Protein AF-A0A9E1W374-F1 (afdb_monomer_lite)

Sequence (179 aa):
MNPAMLALVLAGTLAGLAIVLNHCHARLALVELTLNEGLPPGHQNTPTEQLAPSFGQSQSREITTLLGSGVHIFLSRNCHACQRLIDEFDETTVSVDSALHLHFVDRPRPIATSAAANAGAVLHEHQSELASLVGADPLPYTVAIGSHGLVAQAVTPTVGQVVIAARDAGITMDMVGAS

Radius of gy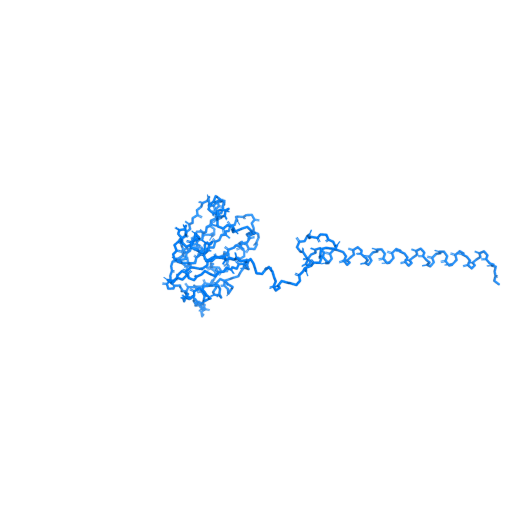ration: 24.36 Å; chains: 1; bounding box: 48×43×76 Å

pLDDT: mean 78.24, std 16.2, range [34.78, 94.81]

Secondary structure (DSSP, 8-state):
--HHHHHHHHHHHHHHHHHHHHHHHHHHHHHHHHHTTTPPTT-----TTS-S----HHHHHHHHHHH-SEEEEEE-TT-HHHHHHHHHHHHSEEEESS-EEEEESSPPPHHHHHHHHHTTPEEE---HHHHHHHT--SSSEEEEE-TT--EEEE---SHHHHHHHHHHTT--EEEE---

Structure (mmCIF, N/CA/C/O backbone):
data_AF-A0A9E1W374-F1
#
_entry.id   AF-A0A9E1W374-F1
#
loop_
_atom_site.group_PDB
_atom_site.id
_atom_site.type_symbol
_atom_site.label_atom_id
_atom_site.label_alt_id
_atom_site.label_comp_id
_atom_site.label_asym_id
_atom_site.label_entity_id
_atom_site.label_seq_id
_atom_site.pdbx_PDB_ins_code
_atom_site.Cartn_x
_atom_site.Cartn_y
_atom_site.Cartn_z
_atom_site.occupancy
_atom_site.B_iso_or_equiv
_atom_site.auth_seq_id
_atom_site.auth_comp_id
_atom_site.auth_asym_id
_atom_site.auth_atom_id
_atom_site.pdbx_PDB_model_num
ATOM 1 N N . MET A 1 1 ? 25.973 25.606 -61.313 1.00 59.88 1 MET A N 1
ATOM 2 C CA . MET A 1 1 ? 26.279 24.917 -60.038 1.00 59.88 1 MET A CA 1
ATOM 3 C C . MET A 1 1 ? 26.869 23.557 -60.356 1.00 59.88 1 MET A C 1
ATOM 5 O O . MET A 1 1 ? 26.326 22.872 -61.211 1.00 59.88 1 MET A O 1
ATOM 9 N N . ASN A 1 2 ? 28.002 23.205 -59.744 1.00 84.19 2 ASN A N 1
ATOM 10 C CA . ASN A 1 2 ? 28.681 21.936 -60.010 1.00 84.19 2 ASN A CA 1
ATOM 11 C C . ASN A 1 2 ? 27.860 20.781 -59.392 1.00 84.19 2 ASN A C 1
ATOM 13 O O . ASN A 1 2 ? 27.551 20.868 -58.200 1.00 84.19 2 ASN A O 1
ATOM 17 N N . PRO A 1 3 ? 27.501 19.723 -60.144 1.00 79.88 3 PRO A N 1
ATOM 18 C CA . PRO A 1 3 ? 26.755 18.579 -59.610 1.00 79.88 3 PRO A CA 1
ATOM 19 C C . PRO A 1 3 ? 27.421 17.949 -58.378 1.00 79.88 3 PRO A C 1
ATOM 21 O O . PRO A 1 3 ? 26.722 17.506 -57.471 1.00 79.88 3 PRO A O 1
ATOM 24 N N . ALA A 1 4 ? 28.754 17.999 -58.283 1.00 78.12 4 ALA A N 1
ATOM 25 C CA . ALA A 1 4 ? 29.491 17.520 -57.113 1.00 78.12 4 ALA A CA 1
ATOM 26 C C . ALA A 1 4 ? 29.195 18.331 -55.836 1.00 78.12 4 ALA A C 1
ATOM 28 O O . ALA A 1 4 ? 29.037 17.759 -54.763 1.00 78.12 4 ALA A O 1
ATOM 29 N N . MET A 1 5 ? 29.062 19.658 -55.950 1.00 78.00 5 MET A N 1
ATOM 30 C CA . MET A 1 5 ? 28.684 20.539 -54.833 1.00 78.00 5 MET A CA 1
ATOM 31 C C . MET A 1 5 ? 27.241 20.282 -54.390 1.00 78.00 5 MET A C 1
ATOM 33 O O . MET A 1 5 ? 26.958 20.246 -53.197 1.00 78.00 5 MET A O 1
ATOM 37 N N . LEU A 1 6 ? 26.336 20.065 -55.350 1.00 79.50 6 LEU A N 1
ATOM 38 C CA . LEU A 1 6 ? 24.939 19.761 -55.052 1.00 79.50 6 LEU A CA 1
ATOM 39 C C . LEU A 1 6 ? 24.815 18.428 -54.300 1.00 79.50 6 LEU A C 1
ATOM 41 O O . LEU A 1 6 ? 24.109 18.363 -53.300 1.00 79.50 6 LEU A O 1
ATOM 45 N N . ALA A 1 7 ? 25.549 17.399 -54.735 1.00 80.56 7 ALA A N 1
ATOM 46 C CA . ALA A 1 7 ? 25.579 16.092 -54.083 1.00 80.56 7 ALA A CA 1
ATOM 47 C C . ALA A 1 7 ? 26.116 16.165 -52.644 1.00 80.56 7 ALA A C 1
ATOM 49 O O . ALA A 1 7 ? 25.574 15.517 -51.755 1.00 80.56 7 ALA A O 1
ATOM 50 N N . LEU A 1 8 ? 27.142 16.986 -52.400 1.00 83.25 8 LEU A N 1
ATOM 51 C CA . LEU A 1 8 ? 27.751 17.149 -51.077 1.00 83.25 8 LEU A CA 1
ATOM 52 C C . LEU A 1 8 ? 26.804 17.856 -50.097 1.00 83.25 8 LEU A C 1
ATOM 54 O O . LEU A 1 8 ? 26.651 17.418 -48.958 1.00 83.25 8 LEU A O 1
ATOM 58 N N . VAL A 1 9 ? 26.111 18.902 -50.559 1.00 84.38 9 VAL A N 1
ATOM 59 C CA . VAL A 1 9 ? 25.086 19.591 -49.762 1.00 84.38 9 VAL A CA 1
ATOM 60 C C . VAL A 1 9 ? 23.914 18.655 -49.469 1.00 84.38 9 VAL A C 1
ATOM 62 O O . VAL A 1 9 ? 23.478 18.585 -48.324 1.00 84.38 9 VAL A O 1
ATOM 65 N N . LEU A 1 10 ? 23.444 17.893 -50.464 1.00 86.44 10 LEU A N 1
ATOM 66 C CA . LEU A 1 10 ? 22.342 16.944 -50.283 1.00 86.44 10 LEU A CA 1
ATOM 67 C C . LEU A 1 10 ? 22.705 15.813 -49.309 1.00 86.44 10 LEU A C 1
ATOM 69 O O . LEU A 1 10 ? 21.894 15.423 -48.475 1.00 86.44 10 LEU A O 1
ATOM 73 N N . ALA A 1 11 ? 23.931 15.292 -49.397 1.00 84.12 11 ALA A N 1
ATOM 74 C CA . ALA A 1 11 ? 24.421 14.263 -48.487 1.00 84.12 11 ALA A CA 1
ATOM 75 C C . ALA A 1 11 ? 24.540 14.796 -47.052 1.00 84.12 11 ALA A C 1
ATOM 77 O O . ALA A 1 11 ? 24.143 14.116 -46.108 1.00 84.12 11 ALA A O 1
ATOM 78 N N . GLY A 1 12 ? 25.028 16.030 -46.887 1.00 85.38 12 GLY A N 1
ATOM 79 C CA . GLY A 1 12 ? 25.119 16.687 -45.585 1.00 85.38 12 GLY A CA 1
ATOM 80 C C . GLY A 1 12 ? 23.750 16.932 -44.947 1.00 85.38 12 GLY A C 1
ATOM 81 O O . GLY A 1 12 ? 23.567 16.649 -43.764 1.00 85.38 12 GLY A O 1
ATOM 82 N N . THR A 1 13 ? 22.766 17.400 -45.721 1.00 85.31 13 THR A N 1
ATOM 83 C CA . THR A 1 13 ? 21.405 17.622 -45.208 1.00 85.31 13 THR A CA 1
ATOM 84 C C . THR A 1 13 ? 20.703 16.312 -44.865 1.00 85.31 13 THR A C 1
ATOM 86 O O . THR A 1 13 ? 20.073 16.235 -43.813 1.00 85.31 13 THR A O 1
ATOM 89 N N . LEU A 1 14 ? 20.859 15.264 -45.680 1.00 86.25 14 LEU A N 1
ATOM 90 C CA . LEU A 1 14 ? 20.320 13.931 -45.391 1.00 86.25 14 LEU A CA 1
ATOM 91 C C . LEU A 1 14 ? 20.959 13.304 -44.147 1.00 86.25 14 LEU A C 1
ATOM 93 O O . LEU A 1 14 ? 20.245 12.743 -43.319 1.00 86.25 14 LEU A O 1
ATOM 97 N N . ALA A 1 15 ? 22.277 13.435 -43.975 1.00 84.25 15 ALA A N 1
ATOM 98 C CA . ALA A 1 15 ? 22.971 12.950 -42.784 1.00 84.25 15 ALA A CA 1
ATOM 99 C C . ALA A 1 15 ? 22.515 13.696 -41.519 1.00 84.25 15 ALA A C 1
ATOM 101 O O . ALA A 1 15 ? 22.227 1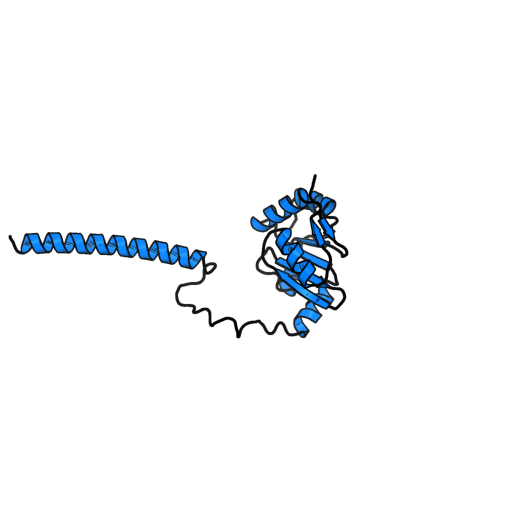3.069 -40.500 1.00 84.25 15 ALA A O 1
ATOM 102 N N . GLY A 1 16 ? 22.381 15.024 -41.597 1.00 86.25 16 GLY A N 1
ATOM 103 C CA . GLY A 1 16 ? 21.844 15.832 -40.501 1.00 86.25 16 GLY A CA 1
ATOM 104 C C . GLY A 1 16 ? 20.409 15.442 -40.143 1.00 86.25 16 GLY A C 1
ATOM 105 O O . GLY A 1 16 ? 20.095 15.245 -38.970 1.00 86.25 16 GLY A O 1
ATOM 106 N N . LEU A 1 17 ? 19.553 15.249 -41.150 1.00 88.31 17 LEU A N 1
ATOM 107 C CA . LEU A 1 17 ? 18.171 14.815 -40.958 1.00 88.31 17 LEU A CA 1
ATOM 108 C C . LEU A 1 17 ? 18.100 13.423 -40.313 1.00 88.31 17 LEU A C 1
ATOM 110 O O . LEU A 1 17 ? 17.318 13.223 -39.387 1.00 88.31 17 LEU A O 1
ATOM 114 N N . ALA A 1 18 ? 18.945 12.483 -40.743 1.00 83.00 18 ALA A N 1
ATOM 115 C CA . ALA A 1 18 ? 19.009 11.142 -40.169 1.00 83.00 18 ALA A CA 1
ATOM 116 C C . ALA A 1 18 ? 19.399 11.164 -38.682 1.00 83.00 18 ALA A C 1
ATOM 118 O O . ALA A 1 18 ? 18.801 10.447 -37.882 1.00 83.00 18 ALA A O 1
ATOM 119 N N . ILE A 1 19 ? 20.348 12.021 -38.287 1.00 85.62 19 ILE A N 1
ATOM 120 C CA . ILE A 1 19 ? 20.749 12.181 -36.880 1.00 85.62 19 ILE A CA 1
ATOM 121 C C . ILE A 1 19 ? 19.595 12.743 -36.045 1.00 85.62 19 ILE A C 1
ATOM 123 O O . ILE A 1 19 ? 19.314 12.227 -34.963 1.00 85.62 19 ILE A O 1
ATOM 127 N N . VAL A 1 20 ? 18.904 13.771 -36.548 1.00 85.62 20 VAL A N 1
ATOM 128 C CA . VAL A 1 20 ? 17.765 14.386 -35.849 1.00 85.62 20 VAL A CA 1
ATOM 129 C C . VAL A 1 20 ? 16.622 13.386 -35.687 1.00 85.62 20 VAL A C 1
ATOM 131 O O . VAL A 1 20 ? 16.091 13.245 -34.587 1.00 85.62 20 VAL A O 1
ATOM 134 N N . LEU A 1 21 ? 16.283 12.649 -36.746 1.00 84.12 21 LEU A N 1
ATOM 135 C CA . LEU A 1 21 ? 15.252 11.613 -36.702 1.00 84.12 21 LEU A CA 1
ATOM 136 C C . LEU A 1 21 ? 15.623 10.494 -35.727 1.00 84.12 21 LEU A C 1
ATOM 138 O O . LEU A 1 21 ? 14.792 10.106 -34.911 1.00 84.12 21 LEU A O 1
ATOM 142 N N . ASN A 1 22 ? 16.874 10.029 -35.739 1.00 84.62 22 ASN A N 1
ATOM 143 C CA . ASN A 1 22 ? 17.343 9.003 -34.809 1.00 84.62 22 ASN A CA 1
ATOM 144 C C . ASN A 1 22 ? 17.284 9.480 -33.347 1.00 84.62 22 ASN A C 1
ATOM 146 O O . ASN A 1 22 ? 16.851 8.743 -32.464 1.00 84.62 22 ASN A O 1
ATOM 150 N N . HIS A 1 23 ? 17.659 10.735 -33.081 1.00 83.19 23 HIS A N 1
ATOM 151 C CA . HIS A 1 23 ? 17.567 11.308 -31.738 1.00 83.19 23 HIS A CA 1
ATOM 152 C C . HIS A 1 23 ? 16.112 11.480 -31.278 1.00 83.19 23 HIS A C 1
ATOM 154 O O . HIS A 1 23 ? 15.791 11.220 -30.117 1.00 83.19 23 HIS A O 1
ATOM 160 N N . CYS A 1 24 ? 15.220 11.871 -32.191 1.00 81.31 24 CYS A N 1
ATOM 161 C CA . CYS A 1 24 ? 13.791 11.986 -31.919 1.00 81.31 24 CYS A CA 1
ATOM 162 C C . CYS A 1 24 ? 13.171 10.612 -31.621 1.00 81.31 24 CYS A C 1
ATOM 164 O O . CYS A 1 24 ? 12.479 10.463 -30.617 1.00 81.31 24 CYS A O 1
ATOM 166 N N . HIS A 1 25 ? 13.511 9.585 -32.408 1.00 78.31 25 HIS A N 1
ATOM 167 C CA . HIS A 1 25 ? 13.098 8.202 -32.160 1.00 78.31 25 HIS A CA 1
ATOM 168 C C . HIS A 1 25 ? 13.606 7.664 -30.820 1.00 78.31 25 HIS A C 1
ATOM 170 O O . HIS A 1 25 ? 12.841 7.037 -30.099 1.00 78.31 25 HIS A O 1
ATOM 176 N N . ALA A 1 26 ? 14.856 7.943 -30.441 1.00 73.44 26 ALA A N 1
ATOM 177 C CA . ALA A 1 26 ? 15.390 7.520 -29.147 1.00 73.44 26 ALA A CA 1
ATOM 178 C C . ALA A 1 26 ? 14.662 8.189 -27.967 1.00 73.44 26 ALA A C 1
ATOM 180 O O . ALA A 1 26 ? 14.384 7.545 -26.958 1.00 73.44 26 ALA A O 1
ATOM 181 N N . ARG A 1 27 ? 14.319 9.479 -28.096 1.00 76.94 27 ARG A N 1
ATOM 182 C CA . ARG A 1 27 ? 13.525 10.210 -27.096 1.00 76.94 27 ARG A CA 1
ATOM 183 C C . ARG A 1 27 ? 12.099 9.674 -27.003 1.00 76.94 27 ARG A C 1
ATOM 185 O O . ARG A 1 27 ? 11.620 9.483 -25.892 1.00 76.94 27 ARG A O 1
ATOM 192 N N . LEU A 1 28 ? 11.453 9.410 -28.136 1.00 70.94 28 LEU A N 1
ATOM 193 C CA . LEU A 1 28 ? 10.119 8.812 -28.178 1.00 70.94 28 LEU A CA 1
ATOM 194 C C . LEU A 1 28 ? 10.122 7.403 -27.582 1.00 70.94 28 LEU A C 1
ATOM 196 O O . LEU A 1 28 ? 9.284 7.125 -26.741 1.00 70.94 28 LEU A O 1
ATOM 200 N N . ALA A 1 29 ? 11.111 6.569 -27.905 1.00 65.00 29 ALA A N 1
ATOM 201 C CA . ALA A 1 29 ? 11.248 5.230 -27.333 1.00 65.00 29 ALA A CA 1
ATOM 202 C C . ALA A 1 29 ? 11.485 5.260 -25.814 1.00 65.00 29 ALA A C 1
ATOM 204 O O . ALA A 1 29 ? 10.949 4.426 -25.094 1.00 65.00 29 ALA A O 1
ATOM 205 N N . LEU A 1 30 ? 12.253 6.233 -25.306 1.00 64.62 30 LEU A N 1
ATOM 206 C CA . LEU A 1 30 ? 12.408 6.437 -23.862 1.00 64.62 30 LEU A CA 1
ATOM 207 C C . LEU A 1 30 ? 11.099 6.878 -23.205 1.00 64.62 30 LEU A C 1
ATOM 209 O O . LEU A 1 30 ? 10.769 6.370 -22.140 1.00 64.62 30 LEU A O 1
ATOM 213 N N . VAL A 1 31 ? 10.354 7.791 -23.834 1.00 62.09 31 VAL A N 1
ATOM 214 C CA . VAL A 1 31 ? 9.045 8.229 -23.334 1.00 62.09 31 VAL A CA 1
ATOM 215 C C . VAL A 1 31 ? 8.050 7.067 -23.351 1.00 62.09 31 VAL A C 1
ATOM 217 O O . VAL A 1 31 ? 7.382 6.833 -22.351 1.00 62.09 31 VAL A O 1
ATOM 220 N N . GLU A 1 32 ? 8.004 6.284 -24.426 1.00 57.66 32 GLU A N 1
ATOM 221 C CA . GLU A 1 32 ? 7.177 5.080 -24.533 1.00 57.66 32 GLU A CA 1
ATOM 222 C C . GLU A 1 32 ? 7.565 4.024 -23.496 1.00 57.66 32 GLU A C 1
ATOM 224 O O . GLU A 1 32 ? 6.678 3.462 -22.868 1.00 57.66 32 GLU A O 1
ATOM 229 N N . LEU A 1 33 ? 8.857 3.801 -23.233 1.00 55.09 33 LEU A N 1
ATOM 230 C CA . LEU A 1 33 ? 9.310 2.915 -22.154 1.00 55.09 33 LEU A CA 1
ATOM 231 C C . LEU A 1 33 ? 8.897 3.435 -20.774 1.00 55.09 33 LEU A C 1
ATOM 233 O O . LEU A 1 33 ? 8.489 2.647 -19.930 1.00 55.09 33 LEU A O 1
ATOM 237 N N . THR A 1 34 ? 8.971 4.747 -20.533 1.00 58.78 34 THR A N 1
ATOM 238 C CA . THR A 1 34 ? 8.520 5.329 -19.259 1.00 58.78 34 THR A CA 1
ATOM 239 C C . THR A 1 34 ? 7.002 5.318 -19.098 1.00 58.78 34 THR A C 1
ATOM 241 O O . THR A 1 34 ? 6.526 5.216 -17.974 1.00 58.78 34 THR A O 1
ATOM 244 N N . LEU A 1 35 ? 6.245 5.410 -20.195 1.00 53.91 35 LEU A N 1
ATOM 245 C CA . LEU A 1 35 ? 4.782 5.349 -20.184 1.00 53.91 35 LEU A CA 1
ATOM 246 C C . LEU A 1 35 ? 4.253 3.906 -20.141 1.00 53.91 35 LEU A C 1
ATOM 248 O O . LEU A 1 35 ? 3.178 3.687 -19.600 1.00 53.91 35 LEU A O 1
ATOM 252 N N . ASN A 1 36 ? 5.005 2.933 -20.667 1.00 50.31 36 ASN A N 1
ATOM 253 C CA . ASN A 1 36 ? 4.661 1.504 -20.680 1.00 50.31 36 ASN A CA 1
ATOM 254 C C . ASN A 1 36 ? 5.408 0.691 -19.601 1.00 50.31 36 ASN A C 1
ATOM 256 O O . ASN A 1 36 ? 5.657 -0.497 -19.798 1.00 50.31 36 ASN A O 1
ATOM 260 N N . GLU A 1 37 ? 5.827 1.322 -18.499 1.00 52.44 37 GLU A N 1
ATOM 261 C CA . GLU A 1 37 ? 6.494 0.662 -17.356 1.00 52.44 37 GLU A CA 1
ATOM 262 C C . GLU A 1 37 ? 7.710 -0.231 -17.713 1.00 52.44 37 GLU A C 1
ATOM 264 O O . GLU A 1 37 ? 8.043 -1.179 -17.006 1.00 52.44 37 GLU A O 1
ATOM 269 N N . GLY A 1 38 ? 8.424 0.072 -18.802 1.00 51.00 38 GLY A N 1
ATOM 270 C CA . GLY A 1 38 ? 9.623 -0.658 -19.232 1.00 51.00 38 GLY A CA 1
ATOM 271 C C . GLY A 1 38 ? 9.391 -1.796 -20.236 1.00 51.00 38 GLY A C 1
ATOM 272 O O . GLY A 1 38 ? 10.339 -2.518 -20.551 1.00 51.00 38 GLY A O 1
ATOM 273 N N . LEU A 1 39 ? 8.181 -1.952 -20.781 1.00 46.25 39 LEU A N 1
ATOM 274 C CA . LEU A 1 39 ? 7.893 -2.949 -21.820 1.00 46.25 39 LEU A CA 1
ATOM 275 C C . LEU A 1 39 ? 8.312 -2.466 -23.229 1.00 46.25 39 LEU A C 1
ATOM 277 O O . LEU A 1 39 ? 8.093 -1.303 -23.579 1.00 46.25 39 LEU A O 1
ATOM 281 N N . PRO A 1 40 ? 8.921 -3.336 -24.061 1.00 44.41 40 PRO A N 1
ATOM 282 C CA . PRO A 1 40 ? 9.441 -2.956 -25.373 1.00 44.41 40 PRO A CA 1
ATOM 283 C C . PRO A 1 40 ? 8.333 -2.615 -26.396 1.00 44.41 40 PRO A C 1
ATOM 285 O O . PRO A 1 40 ? 7.232 -3.174 -26.341 1.00 44.41 40 PRO A O 1
ATOM 288 N N . PRO A 1 41 ? 8.623 -1.735 -27.376 1.00 45.78 41 PRO A N 1
ATOM 289 C CA . PRO A 1 41 ? 7.646 -1.261 -28.356 1.00 45.78 41 PRO A CA 1
ATOM 290 C C . PRO A 1 41 ? 7.162 -2.400 -29.268 1.00 45.78 41 PRO A C 1
ATOM 292 O O . PRO A 1 41 ? 7.964 -3.130 -29.848 1.00 45.78 41 PRO A O 1
ATOM 295 N N . GLY A 1 42 ? 5.840 -2.548 -29.399 1.00 51.56 42 GLY A N 1
ATOM 296 C CA . GLY A 1 42 ? 5.192 -3.601 -30.197 1.00 51.56 42 GLY A CA 1
ATOM 297 C C . GLY A 1 42 ? 4.289 -4.547 -29.400 1.00 51.56 42 GLY A C 1
ATOM 298 O O . GLY A 1 42 ? 3.558 -5.332 -30.001 1.00 51.56 42 GLY A O 1
ATOM 299 N N . HIS A 1 43 ? 4.275 -4.455 -28.068 1.00 44.88 43 HIS A N 1
ATOM 300 C CA . HIS A 1 43 ? 3.183 -5.020 -27.278 1.00 44.88 43 HIS A CA 1
ATOM 301 C C . HIS A 1 43 ? 1.950 -4.131 -27.437 1.00 44.88 43 HIS A C 1
ATOM 303 O O . HIS A 1 43 ? 1.836 -3.063 -26.843 1.00 44.88 43 HIS A O 1
ATOM 309 N N . GLN A 1 44 ? 1.038 -4.557 -28.309 1.00 41.91 44 GLN A N 1
ATOM 310 C CA . GLN A 1 44 ? -0.317 -4.033 -28.300 1.00 41.91 44 GLN A CA 1
ATOM 311 C C . GLN A 1 44 ? -0.909 -4.382 -26.936 1.00 41.91 44 GLN A C 1
ATOM 313 O O . GLN A 1 44 ? -1.046 -5.561 -26.612 1.00 41.91 44 GLN A O 1
ATOM 318 N N . ASN A 1 45 ? -1.277 -3.367 -26.155 1.00 43.66 45 ASN A N 1
ATOM 319 C CA . ASN A 1 45 ? -2.316 -3.540 -25.155 1.00 43.66 45 ASN A CA 1
ATOM 320 C C . ASN A 1 45 ? -3.555 -3.975 -25.941 1.00 43.66 45 ASN A C 1
ATOM 322 O O . ASN A 1 45 ? -4.258 -3.143 -26.517 1.00 43.66 45 ASN A O 1
ATOM 326 N N . THR A 1 46 ? -3.779 -5.287 -26.058 1.00 36.72 46 THR A N 1
ATOM 327 C CA . THR A 1 46 ? -5.104 -5.817 -26.373 1.00 36.72 46 THR A CA 1
ATOM 328 C C . THR A 1 46 ? -6.075 -5.046 -25.492 1.00 36.72 46 THR A C 1
ATOM 330 O O . THR A 1 46 ? -5.817 -4.994 -24.287 1.00 36.72 46 THR A O 1
ATOM 333 N N . PRO A 1 47 ? -7.113 -4.399 -26.054 1.00 36.38 47 PRO A N 1
ATOM 334 C CA . PRO A 1 47 ? -8.032 -3.604 -25.264 1.00 36.38 47 PRO A CA 1
ATOM 335 C C . PRO A 1 47 ? -8.481 -4.442 -24.073 1.00 36.38 47 PRO A C 1
ATOM 337 O O . PRO A 1 47 ? -9.033 -5.534 -24.228 1.00 36.38 47 PRO A O 1
ATOM 340 N N . THR A 1 48 ? -8.154 -3.948 -22.883 1.00 42.12 48 THR A N 1
ATOM 341 C CA . THR A 1 48 ? -8.447 -4.548 -21.584 1.00 42.12 48 THR A CA 1
ATOM 342 C C . THR A 1 48 ? -9.946 -4.444 -21.285 1.00 42.12 48 THR A C 1
ATOM 344 O O . THR A 1 48 ? -10.350 -3.996 -20.226 1.00 42.12 48 THR A O 1
ATOM 347 N N . GLU A 1 49 ? -10.794 -4.850 -22.229 1.00 38.00 49 GLU A N 1
ATOM 348 C CA . GLU A 1 49 ? -12.143 -5.344 -21.944 1.00 38.00 49 GLU A CA 1
ATOM 349 C C . GLU A 1 49 ? -12.144 -6.876 -21.788 1.00 38.00 49 GLU A C 1
ATOM 351 O O . GLU A 1 49 ? -13.151 -7.453 -21.391 1.00 38.00 49 GLU A O 1
ATOM 356 N N . GLN A 1 50 ? -11.007 -7.552 -22.022 1.00 39.03 50 GLN A N 1
ATOM 357 C CA . GLN A 1 50 ? -10.913 -9.017 -21.915 1.00 39.03 50 GLN A CA 1
ATOM 358 C C . GLN A 1 50 ? -9.772 -9.564 -21.051 1.00 39.03 50 GLN A C 1
ATOM 360 O O . GLN A 1 50 ? -9.599 -10.776 -20.966 1.00 39.03 50 GLN A O 1
ATOM 365 N N . LEU A 1 51 ? -9.071 -8.683 -20.335 1.00 40.44 51 LEU A N 1
ATOM 366 C CA . LEU A 1 51 ? -8.276 -9.016 -19.151 1.00 40.44 51 LEU A CA 1
ATOM 367 C C . LEU A 1 51 ? -8.606 -8.022 -18.027 1.00 40.44 51 LEU A C 1
ATOM 369 O O . LEU A 1 51 ? -7.722 -7.465 -17.391 1.00 40.44 51 LEU A O 1
ATOM 373 N N . ALA A 1 52 ? -9.891 -7.851 -17.702 1.00 36.47 52 ALA A N 1
ATOM 374 C CA . ALA A 1 52 ? -10.171 -8.021 -16.283 1.00 36.47 52 ALA A CA 1
ATOM 375 C C . ALA A 1 52 ? -9.678 -9.444 -16.017 1.00 36.47 52 ALA A C 1
ATOM 377 O O . ALA A 1 52 ? -10.193 -10.365 -16.671 1.00 36.47 52 ALA A O 1
ATOM 378 N N . PRO A 1 53 ? -8.656 -9.677 -15.171 1.00 40.19 53 PRO A N 1
ATOM 379 C CA . PRO A 1 53 ? -8.481 -11.016 -14.665 1.00 40.19 53 PRO A CA 1
ATOM 380 C C . PRO A 1 53 ? -9.879 -11.407 -14.228 1.00 40.19 53 PRO A C 1
ATOM 382 O O . PRO A 1 53 ? -10.6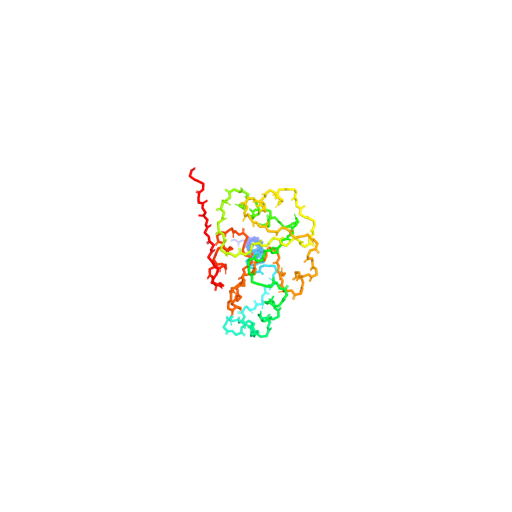01 -10.620 -13.604 1.00 40.19 53 PRO A O 1
ATOM 385 N N . SER A 1 54 ? -10.312 -12.590 -14.625 1.00 39.75 54 SER A N 1
ATOM 386 C CA . SER A 1 54 ? -11.293 -13.254 -13.802 1.00 39.75 54 SER A CA 1
ATOM 387 C C . SER A 1 54 ? -10.589 -13.422 -12.452 1.00 39.75 54 SER A C 1
ATOM 389 O O . SER A 1 54 ? -10.057 -14.489 -12.168 1.00 39.75 54 SER A O 1
ATOM 391 N N . PHE A 1 55 ? -10.530 -12.351 -11.645 1.00 45.00 55 PHE A N 1
ATOM 392 C CA . PHE A 1 55 ? -10.383 -12.357 -10.204 1.00 45.00 55 PHE A CA 1
ATOM 393 C C . PHE A 1 55 ? -11.668 -13.030 -9.749 1.00 45.00 55 PHE A C 1
ATOM 395 O O . PHE A 1 55 ? -12.636 -12.410 -9.316 1.00 45.00 55 PHE A O 1
ATOM 402 N N . GLY A 1 56 ? -11.746 -14.321 -10.067 1.00 41.25 56 GLY A N 1
ATOM 403 C CA . GLY A 1 56 ? -12.876 -15.151 -9.775 1.00 41.25 56 GLY A CA 1
ATOM 404 C C . GLY A 1 56 ? -13.039 -15.065 -8.280 1.00 41.25 56 GLY A C 1
ATOM 405 O O . GLY A 1 56 ? -12.052 -15.025 -7.545 1.00 41.25 56 GLY A O 1
ATOM 406 N N . GLN A 1 57 ? -14.284 -15.054 -7.835 1.00 49.97 57 GLN A N 1
ATOM 407 C CA . GLN A 1 57 ? -14.652 -15.083 -6.424 1.00 49.97 57 GLN A CA 1
ATOM 408 C C . GLN A 1 57 ? -13.777 -16.042 -5.586 1.00 49.97 57 GLN A C 1
ATOM 410 O O . GLN A 1 57 ? -13.576 -15.800 -4.402 1.00 49.97 57 GLN A O 1
ATOM 415 N N . SER A 1 58 ? -13.213 -17.094 -6.193 1.00 52.72 58 SER A N 1
ATOM 416 C CA . SER A 1 58 ? -12.177 -17.969 -5.637 1.00 52.72 58 SER A CA 1
ATOM 417 C C . SER A 1 58 ? -10.927 -17.253 -5.091 1.00 52.72 58 SER A C 1
ATOM 419 O O . SER A 1 58 ? -10.580 -17.499 -3.940 1.00 52.72 58 SER A O 1
ATOM 421 N N . GLN A 1 59 ? -10.272 -16.361 -5.846 1.00 61.59 59 GLN A N 1
ATOM 422 C CA . GLN A 1 59 ? -9.052 -15.671 -5.391 1.00 61.59 59 GLN A CA 1
ATOM 423 C C . GLN A 1 59 ? -9.375 -14.629 -4.312 1.00 61.59 59 GLN A C 1
ATOM 425 O O . GLN A 1 59 ? -8.684 -14.544 -3.303 1.00 61.59 59 GLN A O 1
ATOM 430 N N . SER A 1 60 ? -10.482 -13.891 -4.458 1.00 61.09 60 SER A N 1
ATOM 431 C CA . SER A 1 60 ? -10.954 -12.962 -3.421 1.00 61.09 60 SER A CA 1
ATOM 432 C C . SER A 1 60 ? -11.282 -13.690 -2.114 1.00 61.09 60 SER A C 1
ATOM 434 O O . SER A 1 60 ? -10.979 -13.186 -1.033 1.00 61.09 60 SER A O 1
ATOM 436 N N . ARG A 1 61 ? -11.852 -14.902 -2.190 1.00 62.44 61 ARG A N 1
ATOM 437 C CA . ARG A 1 61 ? -12.143 -15.734 -1.016 1.00 62.44 61 ARG A CA 1
ATOM 438 C C . ARG A 1 61 ? -10.866 -16.238 -0.344 1.00 62.44 61 ARG A C 1
ATOM 440 O O . ARG A 1 61 ? -10.810 -16.234 0.880 1.00 62.44 61 ARG A O 1
ATOM 447 N N . GLU A 1 62 ? -9.850 -16.609 -1.119 1.00 79.38 62 GLU A N 1
ATOM 448 C CA . GLU A 1 62 ? -8.535 -17.016 -0.606 1.00 79.38 62 GLU A CA 1
ATOM 449 C C . GLU A 1 62 ? -7.804 -15.850 0.082 1.00 79.38 62 GLU A C 1
ATOM 451 O O . GLU A 1 62 ? -7.357 -15.978 1.222 1.00 79.38 62 GLU A O 1
ATOM 456 N N . ILE A 1 63 ? -7.793 -14.667 -0.535 1.00 82.75 63 ILE A N 1
ATOM 457 C CA . ILE A 1 63 ? -7.226 -13.447 0.060 1.00 82.75 63 ILE A CA 1
ATOM 458 C C . ILE A 1 63 ? -7.962 -13.077 1.357 1.00 82.75 63 ILE A C 1
ATOM 460 O O . ILE A 1 63 ? -7.324 -12.797 2.371 1.00 82.75 63 ILE A O 1
ATOM 464 N N . THR A 1 64 ? -9.297 -13.152 1.360 1.00 81.81 64 THR A N 1
ATOM 465 C CA . THR A 1 64 ? -10.113 -12.897 2.559 1.00 81.81 64 THR A CA 1
ATOM 466 C C . THR A 1 64 ? -9.767 -13.862 3.694 1.00 81.81 64 THR A C 1
ATOM 468 O O . THR A 1 64 ? -9.717 -13.452 4.850 1.00 81.81 64 THR A O 1
ATOM 471 N N . THR A 1 65 ? -9.494 -15.137 3.391 1.00 84.12 65 THR A N 1
ATOM 472 C CA . THR A 1 65 ? -9.074 -16.108 4.415 1.00 84.12 65 THR A CA 1
ATOM 473 C C . THR A 1 65 ? -7.662 -15.871 4.942 1.00 84.12 65 THR A C 1
ATOM 475 O O . THR A 1 65 ? -7.405 -16.180 6.102 1.00 84.12 65 THR A O 1
ATOM 478 N N . LEU A 1 66 ? -6.759 -15.332 4.119 1.00 86.19 66 LEU A N 1
ATOM 479 C CA . LEU A 1 66 ? -5.364 -15.092 4.495 1.00 86.19 66 LEU A CA 1
ATOM 480 C C . LEU A 1 66 ? -5.185 -13.808 5.313 1.00 86.19 66 LEU A C 1
ATOM 482 O O . LEU A 1 66 ? -4.405 -13.796 6.262 1.00 86.19 66 LEU A O 1
ATOM 486 N N . LEU A 1 67 ? -5.887 -12.734 4.948 1.00 88.69 67 LEU A N 1
ATOM 487 C CA . LEU A 1 67 ? -5.703 -11.409 5.547 1.00 88.69 67 LEU A CA 1
ATOM 488 C C . LEU A 1 67 ? -6.773 -11.055 6.588 1.00 88.69 67 LEU A C 1
ATOM 490 O O . LEU A 1 67 ? -6.476 -10.334 7.538 1.00 88.69 67 LEU A O 1
ATOM 494 N N . GLY A 1 68 ? -7.986 -11.598 6.461 1.00 88.44 68 GLY A N 1
ATOM 495 C CA . GLY A 1 68 ? -9.137 -11.163 7.252 1.00 88.44 68 GLY A CA 1
ATOM 496 C C . GLY A 1 68 ? -9.738 -9.852 6.735 1.00 88.44 68 GLY A C 1
ATOM 497 O O . GLY A 1 68 ? -9.371 -9.369 5.672 1.00 88.44 68 GLY A O 1
ATOM 498 N N . SER A 1 69 ? -10.712 -9.299 7.461 1.00 90.38 69 SER A N 1
ATOM 499 C CA . SER A 1 69 ? -11.310 -8.002 7.116 1.00 90.38 69 SER A CA 1
ATOM 500 C C . SER A 1 69 ? -10.460 -6.853 7.665 1.00 90.38 69 SER A C 1
ATOM 502 O O . SER A 1 69 ? -10.019 -6.909 8.813 1.00 90.38 69 SER A O 1
ATOM 504 N N . GLY A 1 70 ? -10.261 -5.812 6.858 1.00 92.25 70 GLY A N 1
ATOM 505 C CA . GLY A 1 70 ? -9.419 -4.667 7.192 1.00 92.25 70 GLY A CA 1
ATOM 506 C C . GLY A 1 70 ? -8.768 -4.041 5.962 1.00 92.25 70 GLY A C 1
ATOM 507 O O . GLY A 1 70 ? -9.009 -4.453 4.826 1.00 92.25 70 GLY A O 1
ATOM 508 N N . VAL A 1 71 ? -7.940 -3.026 6.192 1.00 93.31 71 VAL A N 1
ATOM 509 C CA . VAL A 1 71 ? -7.098 -2.396 5.169 1.00 93.31 71 VAL A CA 1
ATOM 510 C C . VAL A 1 71 ? -5.670 -2.894 5.360 1.00 93.31 71 VAL A C 1
ATOM 512 O O . VAL A 1 71 ? -5.066 -2.677 6.405 1.00 93.31 71 VAL A O 1
ATOM 515 N N . HIS A 1 72 ? -5.120 -3.562 4.353 1.00 94.75 72 HIS A N 1
ATOM 516 C CA . HIS A 1 72 ? -3.798 -4.180 4.371 1.00 94.75 72 HIS A CA 1
ATOM 517 C C . HIS A 1 72 ? -2.913 -3.498 3.332 1.00 94.75 72 HIS A C 1
ATOM 519 O O . HIS A 1 72 ? -3.213 -3.533 2.143 1.00 94.75 72 HIS A O 1
ATOM 525 N N . ILE A 1 73 ? -1.816 -2.883 3.766 1.00 94.56 73 ILE A N 1
ATOM 526 C CA . ILE A 1 73 ? -0.898 -2.152 2.890 1.00 94.56 73 ILE A CA 1
ATOM 527 C C . ILE A 1 73 ? 0.458 -2.846 2.909 1.00 94.56 73 ILE A C 1
ATOM 529 O O . ILE A 1 73 ? 1.108 -2.914 3.947 1.00 94.56 73 ILE A O 1
ATOM 533 N N . PHE A 1 74 ? 0.895 -3.343 1.760 1.00 94.62 74 PHE A N 1
ATOM 534 C CA . PHE A 1 74 ? 2.185 -3.982 1.554 1.00 94.62 74 PHE A CA 1
ATOM 535 C C . PHE A 1 74 ? 3.223 -2.968 1.084 1.00 94.62 74 PHE A C 1
ATOM 537 O O . PHE A 1 74 ? 3.011 -2.211 0.132 1.00 94.62 74 PHE A O 1
ATOM 544 N N . LEU A 1 75 ? 4.360 -2.955 1.775 1.00 93.75 75 LEU A N 1
ATOM 545 C CA . LEU A 1 75 ? 5.396 -1.936 1.659 1.00 93.75 75 LEU A CA 1
ATOM 546 C C . LEU A 1 75 ? 6.789 -2.573 1.686 1.00 93.75 75 LEU A C 1
ATOM 548 O O . LEU A 1 75 ? 7.002 -3.636 2.266 1.00 93.75 75 LEU A O 1
ATOM 552 N N . SER A 1 76 ? 7.771 -1.879 1.112 1.00 91.88 76 SER A N 1
ATOM 553 C CA . SER A 1 76 ? 9.196 -2.193 1.283 1.00 91.88 76 SER A CA 1
ATOM 554 C C . SER A 1 76 ? 9.955 -0.955 1.734 1.00 91.88 76 SER A C 1
ATOM 556 O O . SER A 1 76 ? 9.706 0.156 1.260 1.00 91.88 76 SER A O 1
ATOM 558 N N . ARG A 1 77 ? 10.966 -1.153 2.583 1.00 86.25 77 ARG A N 1
ATOM 559 C CA . ARG A 1 77 ? 11.953 -0.129 2.943 1.00 86.25 77 ARG A CA 1
ATOM 560 C C . ARG A 1 77 ? 12.653 0.482 1.730 1.00 86.25 77 ARG A C 1
ATOM 562 O O . ARG A 1 77 ? 13.040 1.651 1.800 1.00 86.25 77 ARG A O 1
ATOM 569 N N . ASN A 1 78 ? 12.863 -0.287 0.664 1.00 85.69 78 ASN A N 1
ATOM 570 C CA . ASN A 1 78 ? 13.623 0.137 -0.517 1.00 85.69 78 ASN A CA 1
ATOM 571 C C . ASN A 1 78 ? 12.759 0.867 -1.556 1.00 85.69 78 ASN A C 1
ATOM 573 O O . ASN A 1 78 ? 13.284 1.451 -2.500 1.00 85.69 78 ASN A O 1
ATOM 577 N N . CYS A 1 79 ? 11.444 0.877 -1.365 1.00 86.81 79 CYS A N 1
ATOM 578 C CA . CYS A 1 79 ? 10.489 1.520 -2.250 1.00 86.81 79 CYS A CA 1
ATOM 579 C C . CYS A 1 79 ? 10.319 3.004 -1.872 1.00 86.81 79 CYS A C 1
ATOM 581 O O . CYS A 1 79 ? 9.855 3.341 -0.783 1.00 86.81 79 CYS A O 1
ATOM 583 N N . HIS A 1 80 ? 10.700 3.911 -2.778 1.00 87.62 80 HIS A N 1
ATOM 584 C CA . HIS A 1 80 ? 10.606 5.361 -2.552 1.00 87.62 80 HIS A CA 1
ATOM 585 C C . HIS A 1 80 ? 9.150 5.832 -2.421 1.00 87.62 80 HIS A C 1
ATOM 587 O O . HIS A 1 80 ? 8.826 6.661 -1.577 1.00 87.62 80 HIS A O 1
ATOM 593 N N . ALA A 1 81 ? 8.256 5.277 -3.237 1.00 88.50 81 ALA A N 1
ATOM 594 C CA . ALA A 1 81 ? 6.825 5.554 -3.170 1.00 88.50 81 ALA A CA 1
ATOM 595 C C . ALA A 1 81 ? 6.217 5.119 -1.821 1.00 88.50 81 ALA A C 1
ATOM 597 O O . ALA A 1 81 ? 5.416 5.837 -1.236 1.00 88.50 81 ALA A O 1
ATOM 598 N N . CYS A 1 82 ? 6.683 3.992 -1.281 1.00 91.00 82 CYS A N 1
ATOM 599 C CA . CYS A 1 82 ? 6.279 3.467 0.017 1.00 91.00 82 CYS A CA 1
ATOM 600 C C . CYS A 1 82 ? 6.735 4.374 1.167 1.00 91.00 82 CYS A C 1
ATOM 602 O O . CYS A 1 82 ? 6.011 4.531 2.140 1.00 91.00 82 CYS A O 1
ATOM 604 N N . GLN A 1 83 ? 7.916 4.995 1.052 1.00 87.38 83 GLN A N 1
ATOM 605 C CA . GLN A 1 83 ? 8.382 5.981 2.033 1.00 87.38 83 GLN A CA 1
ATOM 606 C C . GLN A 1 83 ? 7.494 7.224 2.031 1.00 87.38 83 GLN A C 1
ATOM 608 O O . GLN A 1 83 ? 7.034 7.616 3.091 1.00 87.38 83 GLN A O 1
ATOM 613 N N . ARG A 1 84 ? 7.164 7.761 0.848 1.00 89.75 84 ARG A N 1
ATOM 614 C CA . ARG A 1 84 ? 6.253 8.911 0.739 1.00 89.75 84 ARG A CA 1
ATOM 615 C C . ARG A 1 84 ? 4.887 8.637 1.363 1.00 89.75 84 ARG A C 1
ATOM 617 O O . ARG A 1 84 ? 4.374 9.486 2.071 1.00 89.75 84 ARG A O 1
ATOM 624 N N . LEU A 1 85 ? 4.329 7.448 1.136 1.00 90.94 85 LEU A N 1
ATOM 625 C CA . LEU A 1 85 ? 3.066 7.048 1.756 1.00 90.94 85 LEU A CA 1
ATOM 626 C C . LEU A 1 85 ? 3.171 6.987 3.290 1.00 90.94 85 LEU A C 1
ATOM 628 O O . LEU A 1 85 ? 2.247 7.399 3.981 1.00 90.94 85 LEU A O 1
ATOM 632 N N . ILE A 1 86 ? 4.285 6.482 3.828 1.00 90.94 86 ILE A N 1
ATOM 633 C CA . ILE A 1 86 ? 4.530 6.456 5.277 1.00 90.94 86 ILE A CA 1
ATOM 634 C C . ILE A 1 86 ? 4.660 7.868 5.850 1.00 90.94 86 ILE A C 1
ATOM 636 O O . ILE A 1 86 ? 4.099 8.127 6.909 1.00 90.94 86 ILE A O 1
ATOM 640 N N . ASP A 1 87 ? 5.350 8.767 5.150 1.00 88.50 87 ASP A N 1
ATOM 641 C CA . ASP A 1 87 ? 5.460 10.171 5.552 1.00 88.50 87 ASP A CA 1
ATOM 642 C C . ASP A 1 87 ? 4.069 10.838 5.550 1.00 88.50 87 ASP A C 1
ATOM 644 O O . ASP A 1 87 ? 3.692 11.490 6.519 1.00 88.50 87 ASP A O 1
ATOM 648 N N . GLU A 1 88 ? 3.244 10.581 4.526 1.00 89.75 88 GLU A N 1
ATOM 649 C CA . GLU A 1 88 ? 1.854 11.056 4.483 1.00 89.75 88 GLU A CA 1
ATOM 650 C C . GLU A 1 88 ? 1.010 10.509 5.648 1.00 89.75 88 GLU A C 1
ATOM 652 O O . GLU A 1 88 ? 0.190 11.246 6.188 1.00 89.75 88 GLU A O 1
ATOM 657 N N . PHE A 1 89 ? 1.200 9.250 6.063 1.00 88.31 89 PHE A N 1
ATOM 658 C CA . PHE A 1 89 ? 0.528 8.682 7.242 1.00 88.31 89 PHE A CA 1
ATOM 659 C C . PHE A 1 89 ? 1.016 9.275 8.571 1.00 88.31 89 PHE A C 1
ATOM 661 O O . PHE A 1 89 ? 0.258 9.286 9.536 1.00 88.31 89 PHE A O 1
ATOM 668 N N . ASP A 1 90 ? 2.263 9.743 8.645 1.00 86.12 90 ASP A N 1
ATOM 669 C CA . ASP A 1 90 ? 2.787 10.430 9.830 1.00 86.12 90 ASP A CA 1
ATOM 670 C C . ASP A 1 90 ? 2.208 11.850 9.951 1.00 86.12 90 ASP A C 1
ATOM 672 O O . ASP A 1 90 ? 1.917 12.311 11.054 1.00 86.12 90 ASP A O 1
ATOM 676 N N . GLU A 1 91 ? 1.988 12.519 8.814 1.00 85.31 91 GLU A N 1
ATOM 677 C CA . GLU A 1 91 ? 1.437 13.879 8.731 1.00 85.31 91 GLU A CA 1
ATOM 678 C C . GLU A 1 91 ? -0.103 13.924 8.743 1.00 85.31 91 GLU A C 1
ATOM 680 O O . GLU A 1 91 ? -0.697 14.925 9.154 1.00 85.31 91 GLU A O 1
ATOM 685 N N . THR A 1 92 ? -0.768 12.855 8.297 1.00 80.06 92 THR A N 1
ATOM 686 C CA . THR A 1 92 ? -2.227 12.799 8.139 1.00 80.06 92 THR A CA 1
ATOM 687 C C . THR A 1 92 ? -2.856 11.965 9.242 1.00 80.06 92 THR A C 1
ATOM 689 O O . THR A 1 92 ? -2.624 10.763 9.345 1.00 80.06 92 THR A O 1
ATOM 692 N N . THR A 1 93 ? -3.746 12.573 10.028 1.00 80.25 93 THR A N 1
ATOM 693 C CA . THR A 1 93 ? -4.590 11.800 10.944 1.00 80.25 93 THR A CA 1
ATOM 694 C C . THR A 1 93 ? -5.682 11.104 10.140 1.00 80.25 93 THR A C 1
ATOM 696 O O . THR A 1 93 ? -6.436 11.748 9.413 1.00 80.25 93 THR A O 1
ATOM 699 N N . VAL A 1 94 ? -5.787 9.785 10.267 1.00 81.75 94 VAL A N 1
ATOM 700 C CA . VAL A 1 94 ? -6.816 8.992 9.589 1.00 81.75 94 VAL A CA 1
ATOM 701 C C . VAL A 1 94 ? -7.685 8.307 10.636 1.00 81.75 94 VAL A C 1
ATOM 703 O O . VAL A 1 94 ? -7.168 7.734 11.591 1.00 81.75 94 VAL A O 1
ATOM 706 N N . SER A 1 95 ? -9.003 8.331 10.446 1.00 85.38 95 SER A N 1
ATOM 707 C CA . SER A 1 95 ? -9.925 7.456 11.173 1.00 85.38 95 SER A CA 1
ATOM 708 C C . SER A 1 95 ? -10.397 6.330 10.262 1.00 85.38 95 SER A C 1
ATOM 710 O O . SER A 1 95 ? -10.947 6.601 9.196 1.00 85.38 95 SER A O 1
ATOM 712 N N . VAL A 1 96 ? -10.210 5.082 10.691 1.00 86.62 96 VAL A N 1
ATOM 713 C CA . VAL A 1 96 ? -10.688 3.879 9.995 1.00 86.62 96 VAL A CA 1
ATOM 714 C C . VAL A 1 96 ? -11.623 3.130 10.942 1.00 86.62 96 VAL A C 1
ATOM 716 O O . VAL A 1 96 ? -11.281 2.920 12.105 1.00 86.62 96 VAL A O 1
ATOM 719 N N . ASP A 1 97 ? -12.799 2.723 10.469 1.00 86.62 97 ASP A N 1
ATOM 720 C CA . ASP A 1 97 ? -13.760 1.925 11.254 1.00 86.62 97 ASP A CA 1
ATOM 721 C C . ASP A 1 97 ? -13.399 0.426 11.345 1.00 86.62 97 ASP A C 1
ATOM 723 O O . ASP A 1 97 ? -14.100 -0.364 11.978 1.00 86.62 97 ASP A O 1
ATOM 727 N N . SER A 1 98 ? -12.284 0.051 10.722 1.00 87.06 98 SER A N 1
ATOM 728 C CA . SER A 1 98 ? -11.760 -1.303 10.572 1.00 87.06 98 SER A CA 1
ATOM 729 C C . SER A 1 98 ? -10.260 -1.327 10.880 1.00 87.06 98 SER A C 1
ATOM 731 O O . SER A 1 98 ? -9.609 -0.285 10.965 1.00 87.06 98 SER A O 1
ATOM 733 N N . ALA A 1 99 ? -9.682 -2.518 11.045 1.00 90.69 99 ALA A N 1
ATOM 734 C CA . ALA A 1 99 ? -8.256 -2.640 11.328 1.00 90.69 99 ALA A CA 1
ATOM 735 C C . ALA A 1 99 ? -7.404 -2.187 10.128 1.00 90.69 99 ALA A C 1
ATOM 737 O O . ALA A 1 99 ? -7.642 -2.605 8.993 1.00 90.69 99 ALA A O 1
ATOM 738 N N . LEU A 1 100 ? -6.395 -1.352 10.389 1.00 93.44 100 LEU A N 1
ATOM 739 C CA . LEU A 1 100 ? -5.392 -0.927 9.414 1.00 93.44 100 LEU A CA 1
ATOM 740 C C . LEU A 1 100 ? -4.083 -1.675 9.686 1.00 93.44 100 LEU A C 1
ATOM 742 O O . LEU A 1 100 ? -3.589 -1.693 10.812 1.00 93.44 100 LEU A O 1
ATOM 746 N N . HIS A 1 101 ? -3.513 -2.293 8.660 1.00 94.81 101 HIS A N 1
ATOM 747 C CA . HIS A 1 101 ? -2.313 -3.112 8.756 1.00 94.81 101 HIS A CA 1
ATOM 748 C C . HIS A 1 101 ? -1.253 -2.635 7.766 1.00 94.81 101 HIS A C 1
ATOM 750 O O . HIS A 1 101 ? -1.510 -2.555 6.566 1.00 94.81 101 HIS A O 1
ATOM 756 N N . LEU A 1 102 ? -0.040 -2.392 8.259 1.00 94.50 102 LEU A N 1
ATOM 757 C CA . LEU A 1 102 ? 1.132 -2.094 7.438 1.00 94.50 102 LEU A CA 1
ATOM 758 C C . LEU A 1 102 ? 2.042 -3.323 7.408 1.00 94.50 102 LEU A C 1
ATOM 760 O O . LEU A 1 102 ? 2.662 -3.663 8.412 1.00 94.50 102 LEU A O 1
ATOM 764 N N . HIS A 1 103 ? 2.122 -3.985 6.261 1.00 94.81 103 HIS A N 1
ATOM 765 C CA . HIS A 1 103 ? 2.913 -5.191 6.024 1.00 94.81 103 HIS A CA 1
ATOM 766 C C . HIS A 1 103 ? 4.209 -4.834 5.310 1.00 94.81 103 HIS A C 1
ATOM 768 O O . HIS A 1 103 ? 4.237 -4.632 4.097 1.00 94.81 103 HIS A O 1
ATOM 774 N N . PHE A 1 104 ? 5.310 -4.774 6.050 1.00 93.25 104 PHE A N 1
ATOM 775 C CA . PHE A 1 104 ? 6.626 -4.623 5.445 1.00 93.25 104 PHE A CA 1
ATOM 776 C C . PHE A 1 104 ? 7.155 -5.983 5.000 1.00 93.25 104 PHE A C 1
ATOM 778 O O . PHE A 1 104 ? 7.302 -6.891 5.816 1.00 93.25 104 PHE A O 1
ATOM 785 N N . VAL A 1 105 ? 7.482 -6.120 3.711 1.00 91.44 105 VAL A N 1
ATOM 786 C CA . VAL A 1 105 ? 8.114 -7.342 3.173 1.00 91.44 105 VAL A CA 1
ATOM 787 C C . VAL A 1 105 ? 9.530 -7.544 3.712 1.00 91.44 105 VAL A C 1
ATOM 789 O O . VAL A 1 105 ? 10.040 -8.659 3.766 1.00 91.44 105 VAL A O 1
ATOM 792 N N . ASP A 1 106 ? 10.160 -6.450 4.125 1.00 87.56 106 ASP A N 1
ATOM 793 C CA . ASP A 1 106 ? 11.472 -6.391 4.745 1.00 87.56 106 ASP A CA 1
ATOM 794 C C . ASP A 1 106 ? 11.353 -5.780 6.153 1.00 87.56 106 ASP A C 1
ATOM 796 O O . ASP A 1 106 ? 10.310 -5.854 6.807 1.00 87.56 106 ASP A O 1
ATOM 800 N N . ARG A 1 107 ? 12.444 -5.206 6.661 1.00 86.06 107 ARG A N 1
ATOM 801 C CA . ARG A 1 107 ? 12.435 -4.514 7.947 1.00 86.06 107 ARG A CA 1
ATOM 802 C C . ARG A 1 107 ? 11.937 -3.070 7.763 1.00 86.06 107 ARG A C 1
ATOM 804 O O . ARG A 1 107 ? 12.538 -2.337 6.975 1.00 86.06 107 ARG A O 1
ATOM 811 N N . PRO A 1 108 ? 10.974 -2.571 8.550 1.00 83.62 108 PRO A N 1
ATOM 812 C CA . PRO A 1 108 ? 10.509 -1.185 8.465 1.00 83.62 108 PRO A CA 1
ATOM 813 C C . PRO A 1 108 ? 11.591 -0.172 8.861 1.00 83.62 108 PRO A C 1
ATOM 815 O O . PRO A 1 108 ? 12.560 -0.493 9.558 1.00 83.62 108 PRO A O 1
ATOM 818 N N . ARG A 1 109 ? 11.460 1.076 8.400 1.00 80.19 109 ARG A N 1
ATOM 819 C CA . ARG A 1 109 ? 12.257 2.203 8.918 1.00 80.19 109 ARG A CA 1
ATOM 820 C C . ARG A 1 109 ? 11.683 2.656 10.270 1.00 80.19 109 ARG A C 1
ATOM 822 O O . ARG A 1 109 ? 10.485 2.499 10.463 1.00 80.19 109 ARG A O 1
ATOM 829 N N . PRO A 1 110 ? 12.473 3.276 11.168 1.00 80.62 110 PRO A N 1
ATOM 830 C CA . PRO A 1 110 ? 11.962 3.751 12.460 1.00 80.62 110 PRO A CA 1
ATOM 831 C C . PRO A 1 110 ? 10.741 4.681 12.359 1.00 80.62 110 PRO A C 1
ATOM 833 O O . PRO A 1 110 ? 9.836 4.579 13.178 1.00 80.62 110 PRO A O 1
ATOM 836 N N . ILE A 1 111 ? 10.679 5.523 11.320 1.00 79.12 111 ILE A N 1
ATOM 837 C CA . ILE A 1 111 ? 9.531 6.406 11.044 1.00 79.12 111 ILE A CA 1
ATOM 838 C C . ILE A 1 111 ? 8.228 5.640 10.775 1.00 79.12 111 ILE A C 1
ATOM 840 O O . ILE A 1 111 ? 7.151 6.112 11.102 1.00 79.12 111 ILE A O 1
ATOM 844 N N . ALA A 1 112 ? 8.298 4.412 10.252 1.00 82.69 112 ALA A N 1
ATOM 845 C CA . ALA A 1 112 ? 7.096 3.613 10.034 1.00 82.69 112 ALA A CA 1
ATOM 846 C C . ALA A 1 112 ? 6.441 3.191 11.357 1.00 82.69 112 ALA A C 1
ATOM 848 O O . ALA A 1 112 ? 5.237 2.971 11.394 1.00 82.69 112 ALA A O 1
ATOM 849 N N . THR A 1 113 ? 7.208 3.095 12.449 1.00 80.88 113 THR A N 1
ATOM 850 C CA . THR A 1 113 ? 6.657 2.799 13.776 1.00 80.88 113 THR A CA 1
ATOM 851 C C . THR A 1 113 ? 5.874 3.986 14.336 1.00 80.88 113 THR A C 1
ATOM 853 O O . THR A 1 113 ? 4.811 3.772 14.915 1.00 80.88 113 THR A O 1
ATOM 856 N N . SER A 1 114 ? 6.356 5.223 14.152 1.00 82.00 114 SER A N 1
ATOM 857 C CA . SER A 1 114 ? 5.607 6.422 14.559 1.00 82.00 114 SER A CA 1
ATOM 858 C C . SER A 1 114 ? 4.380 6.634 13.679 1.00 82.00 114 SER A C 1
ATOM 860 O O . SER A 1 114 ? 3.285 6.779 14.213 1.00 82.00 114 SER A O 1
ATOM 862 N N . ALA A 1 115 ? 4.536 6.518 12.358 1.00 85.19 115 ALA A N 1
ATOM 863 C CA . ALA A 1 115 ? 3.436 6.649 11.408 1.00 85.19 115 ALA A CA 1
ATOM 864 C C . ALA A 1 115 ? 2.332 5.611 11.666 1.00 85.19 115 ALA A C 1
ATOM 866 O O . ALA A 1 115 ? 1.151 5.945 11.674 1.00 85.19 115 ALA A O 1
ATOM 867 N N . ALA A 1 116 ? 2.704 4.356 11.955 1.00 86.88 116 ALA A N 1
ATOM 868 C CA . ALA A 1 116 ? 1.741 3.321 12.324 1.00 86.88 116 ALA A CA 1
ATOM 869 C C . ALA A 1 116 ? 0.976 3.685 13.603 1.00 86.88 116 ALA A C 1
ATOM 871 O O . ALA A 1 116 ? -0.243 3.562 13.639 1.00 86.88 116 ALA A O 1
ATOM 872 N N . ALA A 1 117 ? 1.668 4.171 14.637 1.00 85.44 117 ALA A N 1
ATOM 873 C CA . ALA A 1 117 ? 1.021 4.592 15.876 1.00 85.44 117 ALA A CA 1
ATOM 874 C C . ALA A 1 117 ? 0.065 5.778 15.657 1.00 85.44 117 ALA A C 1
ATOM 876 O O . ALA A 1 117 ? -1.045 5.765 16.186 1.00 85.44 117 ALA A O 1
ATOM 877 N N . ASN A 1 118 ? 0.466 6.758 14.842 1.00 83.75 118 ASN A N 1
ATOM 878 C CA . ASN A 1 118 ? -0.334 7.939 14.511 1.00 83.75 118 ASN A CA 1
ATOM 879 C C . ASN A 1 118 ? -1.588 7.581 13.701 1.00 83.75 118 ASN A C 1
ATOM 881 O O . ASN A 1 118 ? -2.671 8.092 13.976 1.00 83.75 118 ASN A O 1
ATOM 885 N N . ALA A 1 119 ? -1.461 6.649 12.756 1.00 84.81 119 ALA A N 1
ATOM 886 C CA . ALA A 1 119 ? -2.569 6.156 11.942 1.00 84.81 119 ALA A CA 1
ATOM 887 C C . ALA A 1 119 ? -3.428 5.082 12.641 1.00 84.81 119 ALA A C 1
ATOM 889 O O . ALA A 1 119 ? -4.384 4.584 12.048 1.00 84.81 119 ALA A O 1
ATOM 890 N N . GLY A 1 120 ? -3.078 4.663 13.865 1.00 86.12 120 GLY A N 1
ATOM 891 C CA . GLY A 1 120 ? -3.736 3.541 14.545 1.00 86.12 120 GLY A CA 1
ATOM 892 C C . GLY A 1 120 ? -3.549 2.191 13.836 1.00 86.12 120 GLY A C 1
ATOM 893 O O . GLY A 1 120 ? -4.369 1.287 13.993 1.00 86.12 120 GLY A O 1
ATOM 894 N N . ALA A 1 121 ? -2.487 2.052 13.041 1.00 90.94 121 ALA A N 1
ATOM 895 C CA . ALA A 1 121 ? -2.182 0.865 12.263 1.00 90.94 121 ALA A CA 1
ATOM 896 C C . ALA A 1 121 ? -1.347 -0.158 13.045 1.00 90.94 121 ALA A C 1
ATOM 898 O O . ALA A 1 121 ? -0.459 0.181 13.830 1.00 90.94 121 ALA A O 1
ATOM 899 N N . VAL A 1 122 ? -1.564 -1.440 12.754 1.00 93.19 122 VAL A N 1
ATOM 900 C CA . VAL A 1 122 ? -0.715 -2.533 13.232 1.00 93.19 122 VAL A CA 1
ATOM 901 C C . VAL A 1 122 ? 0.414 -2.766 12.234 1.00 93.19 122 VAL A C 1
ATOM 903 O O . VAL A 1 122 ? 0.175 -3.073 11.066 1.00 93.19 122 VAL A O 1
ATOM 906 N N . LEU A 1 123 ? 1.653 -2.646 12.706 1.00 92.88 123 LEU A N 1
ATOM 907 C CA . LEU A 1 123 ? 2.853 -2.867 11.906 1.00 92.88 123 LEU A CA 1
ATOM 908 C C . LEU A 1 123 ? 3.275 -4.343 11.946 1.00 92.88 123 LEU A C 1
ATOM 910 O O . LEU A 1 123 ? 3.463 -4.909 13.022 1.00 92.88 123 LEU A O 1
ATOM 914 N N . HIS A 1 124 ? 3.478 -4.934 10.771 1.00 93.88 124 HIS A N 1
ATOM 915 C CA . HIS A 1 124 ? 3.976 -6.296 10.575 1.00 93.88 124 HIS A CA 1
ATOM 916 C C . HIS A 1 124 ? 5.289 -6.242 9.796 1.00 93.88 124 HIS A C 1
ATOM 918 O O . HIS A 1 124 ? 5.398 -5.533 8.796 1.00 93.88 124 HIS A O 1
ATOM 924 N N . GLU A 1 125 ? 6.292 -6.994 10.241 1.00 92.75 125 GLU A N 1
ATOM 925 C CA . GLU A 1 125 ? 7.619 -7.036 9.612 1.00 92.75 125 GLU A CA 1
ATOM 926 C C . GLU A 1 125 ? 7.857 -8.377 8.908 1.00 92.75 125 GLU A C 1
ATOM 928 O O . GLU A 1 125 ? 7.265 -9.388 9.292 1.00 92.75 125 GLU A O 1
ATOM 933 N N . HIS A 1 126 ? 8.774 -8.400 7.934 1.00 91.12 126 HIS A N 1
ATOM 934 C CA . HIS A 1 126 ? 9.218 -9.611 7.226 1.00 91.12 126 HIS A CA 1
ATOM 935 C C . HIS A 1 126 ? 8.086 -10.398 6.527 1.00 91.12 126 HIS A C 1
ATOM 937 O O . HIS A 1 126 ? 8.113 -11.624 6.467 1.00 91.12 126 HIS A O 1
ATOM 943 N N . GLN A 1 127 ? 7.095 -9.698 5.970 1.00 91.25 127 GLN A N 1
ATOM 944 C CA . GLN A 1 127 ? 5.901 -10.264 5.323 1.00 91.25 127 GLN A CA 1
ATOM 945 C C . GLN A 1 127 ? 6.089 -10.559 3.822 1.00 91.25 127 GLN A C 1
ATOM 947 O O . GLN A 1 127 ? 5.148 -10.445 3.037 1.00 91.25 127 GLN A O 1
ATOM 952 N N . SER A 1 128 ? 7.303 -10.910 3.387 1.00 87.38 128 SER A N 1
ATOM 953 C CA . SER A 1 128 ? 7.599 -11.178 1.970 1.00 87.38 128 SER A CA 1
ATOM 954 C C . SER A 1 128 ? 6.841 -12.390 1.423 1.00 87.38 128 SER A C 1
ATOM 956 O O . SER A 1 128 ? 6.330 -12.345 0.306 1.00 87.38 128 SER A O 1
ATOM 958 N N . GLU A 1 129 ? 6.727 -13.454 2.219 1.00 87.00 129 GLU A N 1
ATOM 959 C CA . GLU A 1 129 ? 5.981 -14.660 1.852 1.00 87.00 129 GLU A CA 1
ATOM 960 C C . GLU A 1 129 ? 4.485 -14.360 1.712 1.00 87.00 129 GLU A C 1
ATOM 962 O O . GLU A 1 129 ? 3.880 -14.699 0.697 1.00 87.00 129 GLU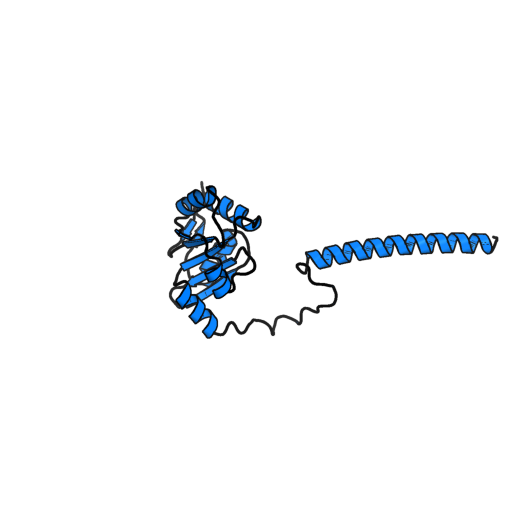 A O 1
ATOM 967 N N . LEU A 1 130 ? 3.907 -13.638 2.679 1.00 87.56 130 LEU A N 1
ATOM 968 C CA . LEU A 1 130 ? 2.505 -13.226 2.629 1.00 87.56 130 LEU A CA 1
ATOM 969 C C . LEU A 1 130 ? 2.223 -12.350 1.404 1.00 87.56 130 LEU A C 1
ATOM 971 O O . LEU A 1 130 ? 1.256 -12.608 0.694 1.00 87.56 130 LEU A O 1
ATOM 975 N N . ALA A 1 131 ? 3.083 -11.365 1.123 1.00 86.12 131 ALA A N 1
ATOM 976 C CA . ALA A 1 131 ? 2.956 -10.500 -0.049 1.00 86.12 131 ALA A CA 1
ATOM 977 C C . ALA A 1 131 ? 2.965 -11.299 -1.362 1.00 86.12 131 ALA A C 1
ATOM 979 O O . ALA A 1 131 ? 2.157 -11.033 -2.252 1.00 86.12 131 ALA A O 1
ATOM 980 N N . SER A 1 132 ? 3.831 -12.314 -1.463 1.00 85.06 132 SER A N 1
ATOM 981 C CA . SER A 1 132 ? 3.876 -13.207 -2.623 1.00 85.06 132 SER A CA 1
ATOM 982 C C . SER A 1 132 ? 2.611 -14.056 -2.752 1.00 85.06 132 SER A C 1
ATOM 984 O O . SER A 1 132 ? 2.136 -14.247 -3.869 1.00 85.06 132 SER A O 1
ATOM 986 N N . LEU A 1 133 ? 2.059 -14.550 -1.640 1.00 85.25 133 LEU A N 1
ATOM 987 C CA . LEU A 1 133 ? 0.838 -15.362 -1.635 1.00 85.25 133 LEU A CA 1
ATOM 988 C C . LEU A 1 133 ? -0.393 -14.564 -2.072 1.00 85.25 133 LEU A C 1
ATOM 990 O O . LEU A 1 133 ? -1.225 -15.078 -2.814 1.00 85.25 133 LEU A O 1
ATOM 994 N N . VAL A 1 134 ? -0.507 -13.305 -1.645 1.00 84.88 134 VAL A N 1
ATOM 995 C CA . VAL A 1 134 ? -1.648 -12.450 -2.013 1.00 84.88 134 VAL A CA 1
ATOM 996 C C . VAL A 1 134 ? -1.477 -11.752 -3.367 1.00 84.88 134 VAL A C 1
ATOM 998 O O . VAL A 1 134 ? -2.401 -11.082 -3.821 1.00 84.88 134 VAL A O 1
ATOM 1001 N N . GLY A 1 135 ? -0.316 -11.902 -4.016 1.00 84.19 135 GLY A N 1
ATOM 1002 C CA . GLY A 1 135 ? -0.011 -11.258 -5.294 1.00 84.19 135 GLY A CA 1
ATOM 1003 C C . GLY A 1 135 ? 0.193 -9.742 -5.194 1.00 84.19 135 GLY A C 1
ATOM 1004 O O . GLY A 1 135 ? -0.125 -9.025 -6.135 1.00 84.19 135 GLY A O 1
ATOM 1005 N N . ALA A 1 136 ? 0.710 -9.246 -4.067 1.00 84.00 136 ALA A N 1
ATOM 1006 C CA . ALA A 1 136 ? 0.942 -7.822 -3.799 1.00 84.00 136 ALA A CA 1
ATOM 1007 C C . ALA A 1 136 ? 2.244 -7.270 -4.436 1.00 84.00 136 ALA A C 1
ATOM 1009 O O . ALA A 1 136 ? 2.900 -6.397 -3.867 1.00 84.00 136 ALA A O 1
ATOM 1010 N N . ASP A 1 137 ? 2.632 -7.799 -5.599 1.00 77.25 137 ASP A N 1
ATOM 1011 C CA . ASP A 1 137 ? 3.786 -7.369 -6.400 1.00 77.25 137 ASP A CA 1
ATOM 1012 C C . ASP A 1 137 ? 3.247 -6.752 -7.705 1.00 77.25 137 ASP A C 1
ATOM 1014 O O . ASP A 1 137 ? 2.578 -7.465 -8.461 1.00 77.25 137 ASP A O 1
ATOM 1018 N N . PRO A 1 138 ? 3.440 -5.444 -7.975 1.00 78.06 138 PRO A N 1
ATOM 1019 C CA . PRO A 1 138 ? 4.449 -4.531 -7.418 1.00 78.06 138 PRO A CA 1
ATOM 1020 C C . PRO A 1 138 ? 4.071 -3.799 -6.116 1.00 78.06 138 PRO A C 1
ATOM 1022 O O . PRO A 1 138 ? 2.907 -3.510 -5.852 1.00 78.06 138 PRO A O 1
ATOM 1025 N N . LEU A 1 139 ? 5.098 -3.421 -5.338 1.00 85.75 139 LEU A N 1
ATOM 1026 C CA . LEU A 1 139 ? 4.993 -2.552 -4.154 1.00 85.75 139 LEU A CA 1
ATOM 1027 C C . LEU A 1 139 ? 5.084 -1.062 -4.542 1.00 85.75 139 LEU A C 1
ATOM 1029 O O . LEU A 1 139 ? 5.952 -0.705 -5.345 1.00 85.75 139 LEU A O 1
ATOM 1033 N N . PRO A 1 140 ? 4.308 -0.156 -3.916 1.00 88.19 140 PRO A N 1
ATOM 1034 C CA . PRO A 1 140 ? 3.354 -0.388 -2.829 1.00 88.19 140 PRO A CA 1
ATOM 1035 C C . PRO A 1 140 ? 2.035 -0.984 -3.316 1.00 88.19 140 PRO A C 1
ATOM 1037 O O . PRO A 1 140 ? 1.583 -0.681 -4.415 1.00 88.19 140 PRO A O 1
ATOM 1040 N N . TYR A 1 141 ? 1.390 -1.772 -2.455 1.00 89.44 141 TYR A N 1
ATOM 1041 C CA . TYR A 1 141 ? 0.143 -2.453 -2.794 1.00 89.44 141 TYR A CA 1
ATOM 1042 C C . TYR A 1 141 ? -0.848 -2.418 -1.633 1.00 89.44 141 TYR A C 1
ATOM 1044 O O . TYR A 1 141 ? -0.500 -2.756 -0.508 1.00 89.44 141 TYR A O 1
ATOM 1052 N N . THR A 1 142 ? -2.092 -2.042 -1.894 1.00 89.94 142 THR A N 1
ATOM 1053 C CA . THR A 1 142 ? -3.172 -1.970 -0.905 1.00 89.94 142 THR A CA 1
ATOM 1054 C C . THR A 1 142 ? -4.226 -3.017 -1.221 1.00 89.94 142 THR A C 1
ATOM 1056 O O . THR A 1 142 ? -4.640 -3.145 -2.370 1.00 89.94 142 THR A O 1
ATOM 1059 N N . VAL A 1 143 ? -4.688 -3.724 -0.194 1.00 89.75 143 VAL A N 1
ATOM 1060 C CA . VAL A 1 143 ? -5.821 -4.650 -0.225 1.00 89.75 143 VAL A CA 1
ATOM 1061 C C . VAL A 1 143 ? -6.782 -4.257 0.888 1.00 89.75 143 VAL A C 1
ATOM 1063 O O . VAL A 1 143 ? -6.449 -4.367 2.064 1.00 89.75 143 VAL A O 1
ATOM 1066 N N . ALA A 1 144 ? -7.977 -3.810 0.532 1.00 88.81 144 ALA A N 1
ATOM 1067 C CA . ALA A 1 144 ? -9.053 -3.533 1.472 1.00 88.81 144 ALA A CA 1
ATOM 1068 C C . ALA A 1 144 ? -10.101 -4.645 1.393 1.00 88.81 144 ALA A C 1
ATOM 1070 O O . ALA A 1 144 ? -10.526 -5.016 0.301 1.00 88.81 144 ALA A O 1
ATOM 1071 N N . ILE A 1 145 ? -10.497 -5.189 2.545 1.00 90.19 145 ILE A N 1
ATOM 1072 C CA . ILE A 1 145 ? -11.396 -6.341 2.657 1.00 90.19 145 ILE A CA 1
ATOM 1073 C C . ILE A 1 145 ? -12.550 -5.981 3.588 1.00 90.19 145 ILE A C 1
ATOM 1075 O O . ILE A 1 145 ? -12.403 -5.952 4.814 1.00 90.19 145 ILE A O 1
ATOM 1079 N N . GLY A 1 146 ? -13.711 -5.712 3.001 1.00 86.25 146 GLY A N 1
ATOM 1080 C CA . GLY A 1 146 ? -14.929 -5.365 3.722 1.00 86.25 146 GLY A CA 1
ATOM 1081 C C . GLY A 1 146 ? -15.548 -6.531 4.484 1.00 86.25 146 GLY A C 1
ATOM 1082 O O . GLY A 1 146 ? -15.252 -7.704 4.250 1.00 86.25 146 GLY A O 1
ATOM 1083 N N . SER A 1 147 ? -16.506 -6.205 5.349 1.00 80.69 147 SER A N 1
ATOM 1084 C CA . SER A 1 147 ? -17.243 -7.160 6.194 1.00 80.69 147 SER A CA 1
ATOM 1085 C C . SER A 1 147 ? -18.003 -8.241 5.410 1.00 80.69 147 SER A C 1
ATOM 1087 O O . SER A 1 147 ? -18.235 -9.337 5.917 1.00 80.69 147 SER A O 1
ATOM 1089 N N . HIS A 1 148 ? -18.365 -7.958 4.157 1.00 80.88 148 HIS A N 1
ATOM 1090 C CA . HIS A 1 148 ? -19.042 -8.892 3.254 1.00 80.88 148 HIS A CA 1
ATOM 1091 C C . HIS A 1 148 ? -18.082 -9.665 2.332 1.00 80.88 148 HIS A C 1
ATOM 1093 O O . HIS A 1 148 ? -18.535 -10.325 1.398 1.00 80.88 148 HIS A O 1
ATOM 1099 N N . GLY A 1 149 ? -16.767 -9.584 2.571 1.00 77.75 149 GLY A N 1
ATOM 1100 C CA . GLY A 1 149 ? -15.745 -10.194 1.713 1.00 77.75 149 GLY A CA 1
ATOM 1101 C C . GLY A 1 149 ? -15.542 -9.457 0.386 1.00 77.75 149 GLY A C 1
ATOM 1102 O O . GLY A 1 149 ? -15.026 -10.038 -0.567 1.00 77.75 149 GLY A O 1
ATOM 1103 N N . LEU A 1 150 ? -15.975 -8.194 0.306 1.00 82.19 150 LEU A N 1
ATOM 1104 C CA . LEU A 1 150 ? -15.657 -7.314 -0.816 1.00 82.19 150 LEU A CA 1
ATOM 1105 C C . LEU A 1 150 ? -14.177 -6.961 -0.748 1.00 82.19 150 LEU A C 1
ATOM 1107 O O . LEU A 1 150 ? -13.719 -6.462 0.276 1.00 82.19 150 LEU A O 1
ATOM 1111 N N . VAL A 1 151 ? -13.448 -7.226 -1.828 1.00 86.44 151 VAL A N 1
ATOM 1112 C CA . VAL A 1 151 ? -12.014 -6.953 -1.915 1.00 86.44 151 VAL A CA 1
ATOM 1113 C C . VAL A 1 151 ? -11.787 -5.842 -2.931 1.00 86.44 151 VAL A C 1
ATOM 1115 O O . VAL A 1 151 ? -12.189 -5.980 -4.085 1.00 86.44 151 VAL A O 1
ATOM 1118 N N . ALA A 1 152 ? -11.124 -4.771 -2.510 1.00 85.56 152 ALA A N 1
ATOM 1119 C CA . ALA A 1 152 ? -10.658 -3.692 -3.374 1.00 85.56 152 ALA A CA 1
ATOM 1120 C C . ALA A 1 152 ? -9.134 -3.576 -3.283 1.00 85.56 152 ALA A C 1
ATOM 1122 O O . ALA A 1 152 ? -8.545 -3.819 -2.227 1.00 85.56 152 ALA A O 1
ATOM 1123 N N . GLN A 1 153 ? -8.485 -3.240 -4.397 1.00 87.62 153 GLN A N 1
ATOM 1124 C CA . GLN A 1 153 ? -7.02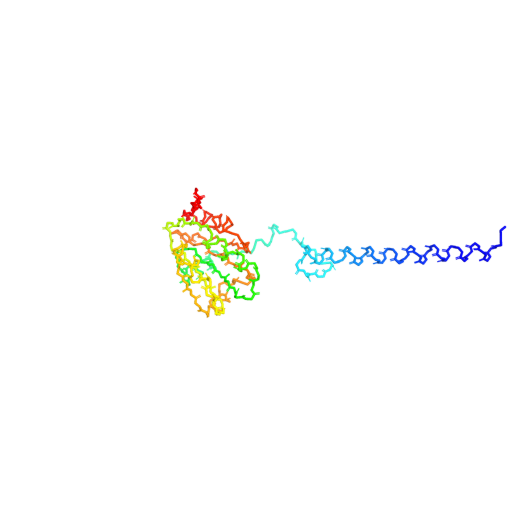8 -3.256 -4.511 1.00 87.62 153 GLN A CA 1
ATOM 1125 C C . GLN A 1 153 ? -6.510 -2.011 -5.228 1.00 87.62 153 GLN A C 1
ATOM 1127 O O . GLN A 1 153 ? -7.147 -1.523 -6.161 1.00 87.62 153 GLN A O 1
ATOM 1132 N N . ALA A 1 154 ? -5.344 -1.513 -4.814 1.00 85.31 154 ALA A N 1
ATOM 1133 C CA . ALA A 1 154 ? -4.702 -0.358 -5.436 1.00 85.31 154 ALA A CA 1
ATOM 1134 C C . ALA A 1 154 ? -3.175 -0.399 -5.290 1.00 85.31 154 ALA A C 1
ATOM 1136 O O . ALA A 1 154 ? -2.657 -0.694 -4.218 1.00 85.31 154 ALA A O 1
ATOM 1137 N N . VAL A 1 155 ? -2.454 -0.027 -6.349 1.00 84.75 155 VAL A N 1
ATOM 1138 C CA . VAL A 1 155 ? -0.978 0.093 -6.372 1.00 84.75 155 VAL A CA 1
ATOM 1139 C C . VAL A 1 155 ? -0.484 1.523 -6.109 1.00 84.75 155 VAL A C 1
ATOM 1141 O O . VAL A 1 155 ? 0.705 1.828 -6.198 1.00 84.75 155 VAL A O 1
ATOM 1144 N N . THR A 1 156 ? -1.400 2.460 -5.860 1.00 80.94 156 THR A N 1
ATOM 1145 C CA . THR A 1 156 ? -1.068 3.888 -5.846 1.00 80.94 156 THR A CA 1
ATOM 1146 C C . THR A 1 156 ? -0.580 4.345 -4.464 1.00 80.94 156 THR A C 1
ATOM 1148 O O . THR A 1 156 ? -1.245 4.084 -3.463 1.00 80.94 156 THR A O 1
ATOM 1151 N N . PRO A 1 157 ? 0.553 5.067 -4.383 1.00 77.81 157 PRO A N 1
ATOM 1152 C CA . PRO A 1 157 ? 1.233 5.375 -3.125 1.00 77.81 157 PRO A CA 1
ATOM 1153 C C . PRO A 1 157 ? 0.730 6.658 -2.446 1.00 77.81 157 PRO A C 1
ATOM 1155 O O . PRO A 1 157 ? 1.534 7.547 -2.179 1.00 77.81 157 PRO A O 1
ATOM 1158 N N . THR A 1 158 ? -0.573 6.804 -2.207 1.00 87.88 158 THR A N 1
ATOM 1159 C CA . THR A 1 158 ? -1.105 7.987 -1.500 1.00 87.88 158 THR A CA 1
ATOM 1160 C C . THR A 1 158 ? -2.209 7.612 -0.524 1.00 87.88 158 THR A C 1
ATOM 1162 O O . THR A 1 158 ? -3.007 6.714 -0.803 1.00 87.88 158 THR A O 1
ATOM 1165 N N . VAL A 1 159 ? -2.307 8.330 0.601 1.00 87.62 159 VAL A N 1
ATOM 1166 C CA . VAL A 1 159 ? -3.356 8.075 1.611 1.00 87.62 159 VAL A CA 1
ATOM 1167 C C . VAL A 1 159 ? -4.751 8.221 0.995 1.00 87.62 159 VAL A C 1
ATOM 1169 O O . VAL A 1 159 ? -5.635 7.406 1.251 1.00 87.62 159 VAL A O 1
ATOM 1172 N N . GLY A 1 160 ? -4.939 9.192 0.097 1.00 86.56 160 GLY A N 1
ATOM 1173 C CA . GLY A 1 160 ? -6.206 9.381 -0.613 1.00 86.56 160 GLY A CA 1
ATOM 1174 C C . GLY A 1 160 ? -6.624 8.177 -1.467 1.00 86.56 160 GLY A C 1
ATOM 1175 O O . GLY A 1 160 ? -7.811 7.887 -1.570 1.00 86.56 160 GLY A O 1
ATOM 1176 N N . GLN A 1 161 ? -5.676 7.441 -2.052 1.00 87.12 161 GLN A N 1
ATOM 1177 C CA . GLN A 1 161 ? -5.986 6.230 -2.819 1.00 87.12 161 GLN A CA 1
ATOM 1178 C C . GLN A 1 161 ? -6.255 5.029 -1.915 1.00 87.12 161 GLN A 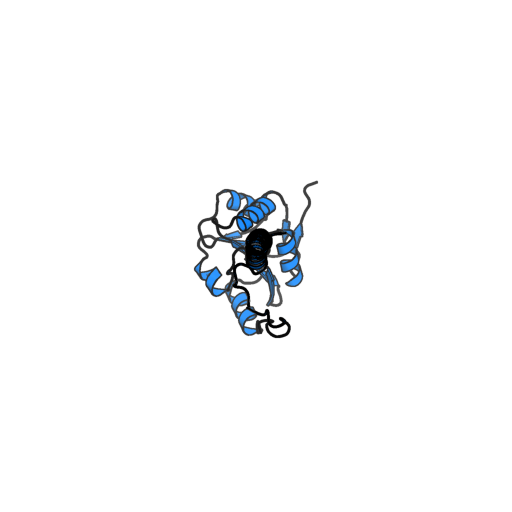C 1
ATOM 1180 O O . GLN A 1 161 ? -7.125 4.220 -2.226 1.00 87.12 161 GLN A O 1
ATOM 1185 N N . VAL A 1 162 ? -5.592 4.955 -0.757 1.00 88.44 162 VAL A N 1
ATOM 1186 C CA . VAL A 1 162 ? -5.935 3.975 0.285 1.00 88.44 162 VAL A CA 1
ATOM 1187 C C . VAL A 1 162 ? -7.372 4.193 0.767 1.00 88.44 162 VAL A C 1
ATOM 1189 O O . VAL A 1 162 ? -8.127 3.231 0.883 1.00 88.44 162 VAL A O 1
ATOM 1192 N N . VAL A 1 163 ? -7.781 5.449 0.969 1.00 89.38 163 VAL A N 1
ATOM 1193 C CA . VAL A 1 163 ? -9.159 5.815 1.336 1.00 89.38 163 VAL A CA 1
ATOM 1194 C C . VAL A 1 163 ? -10.160 5.376 0.263 1.00 89.38 163 VAL A C 1
ATOM 1196 O O . VAL A 1 163 ? -11.209 4.825 0.588 1.00 89.38 163 VAL A O 1
ATOM 1199 N N . ILE A 1 164 ? -9.842 5.585 -1.020 1.00 87.62 164 ILE A N 1
ATOM 1200 C CA . ILE A 1 164 ? -10.696 5.144 -2.135 1.00 87.62 164 ILE A CA 1
ATOM 1201 C C . ILE A 1 164 ? -10.822 3.615 -2.143 1.00 87.62 164 ILE A C 1
ATOM 1203 O O . ILE A 1 164 ? -11.937 3.105 -2.187 1.00 87.62 164 ILE A O 1
ATOM 1207 N N . ALA A 1 165 ? -9.710 2.885 -2.014 1.00 87.38 165 ALA A N 1
ATOM 1208 C CA . ALA A 1 165 ? -9.732 1.425 -1.954 1.00 87.38 165 ALA A CA 1
ATOM 1209 C C . ALA A 1 165 ? -10.541 0.913 -0.748 1.00 87.38 165 ALA A C 1
ATOM 1211 O O . ALA A 1 165 ? -11.353 0.002 -0.889 1.00 87.38 165 ALA A O 1
ATOM 1212 N N . ALA A 1 166 ? -10.377 1.521 0.430 1.00 88.06 166 ALA A N 1
ATOM 1213 C CA . ALA A 1 166 ? -11.172 1.198 1.613 1.00 88.06 166 ALA A CA 1
ATOM 1214 C C . ALA A 1 166 ? -12.671 1.402 1.349 1.00 88.06 166 ALA A C 1
ATOM 1216 O O . ALA A 1 166 ? -13.473 0.494 1.578 1.00 88.06 166 ALA A O 1
ATOM 1217 N N . ARG A 1 167 ? -13.039 2.552 0.777 1.00 87.31 167 ARG A N 1
ATOM 1218 C CA . ARG A 1 167 ? -14.422 2.879 0.430 1.00 87.31 167 ARG A CA 1
ATOM 1219 C C . ARG A 1 167 ? -15.027 1.885 -0.561 1.00 87.31 167 ARG A C 1
ATOM 1221 O O . ARG A 1 167 ? -16.171 1.476 -0.370 1.00 87.31 167 ARG A O 1
ATOM 1228 N N . ASP A 1 168 ? -14.280 1.481 -1.582 1.00 87.31 168 ASP A N 1
ATOM 1229 C CA . ASP A 1 168 ? -14.740 0.514 -2.586 1.00 87.31 168 ASP A CA 1
ATOM 1230 C C . ASP A 1 168 ? -14.943 -0.888 -1.987 1.00 87.31 168 ASP A C 1
ATOM 1232 O O . ASP A 1 168 ? -15.824 -1.633 -2.420 1.00 87.31 168 ASP A O 1
ATOM 1236 N N . ALA A 1 169 ? -14.196 -1.227 -0.933 1.00 86.81 169 ALA A N 1
ATOM 1237 C CA . ALA A 1 169 ? -14.422 -2.426 -0.128 1.00 86.81 169 ALA A CA 1
ATOM 1238 C C . ALA A 1 169 ? -15.565 -2.275 0.898 1.00 86.81 169 ALA A C 1
ATOM 1240 O O . ALA A 1 169 ? -15.921 -3.246 1.563 1.00 86.81 169 ALA A O 1
ATOM 1241 N N . GLY A 1 170 ? -16.163 -1.088 1.039 1.00 85.50 170 GLY A N 1
ATOM 1242 C CA . GLY A 1 170 ? -17.203 -0.805 2.031 1.00 85.50 170 GLY A CA 1
ATOM 1243 C C . GLY A 1 170 ? -16.676 -0.557 3.449 1.00 85.50 170 GLY A C 1
ATOM 1244 O O . GLY A 1 170 ? -17.420 -0.752 4.406 1.00 85.50 170 GLY A O 1
ATOM 1245 N N . ILE A 1 171 ? -15.409 -0.157 3.581 1.00 88.38 171 ILE A N 1
ATOM 1246 C CA . ILE A 1 171 ? -14.769 0.279 4.829 1.00 88.38 171 ILE A CA 1
ATOM 1247 C C . ILE A 1 171 ? -14.825 1.808 4.895 1.00 88.38 171 ILE A C 1
ATOM 1249 O O . ILE A 1 171 ? -14.504 2.485 3.914 1.00 88.38 171 ILE A O 1
ATOM 1253 N N . THR A 1 172 ? -15.197 2.365 6.048 1.00 88.62 172 THR A N 1
ATOM 1254 C CA . THR A 1 172 ? -15.217 3.821 6.236 1.00 88.62 172 THR A CA 1
ATOM 1255 C C . THR A 1 172 ? -13.841 4.286 6.701 1.00 88.62 172 THR A C 1
ATOM 1257 O O . THR A 1 172 ? -13.377 3.927 7.785 1.00 88.62 172 THR A O 1
ATOM 1260 N N . MET A 1 173 ? -13.178 5.083 5.864 1.00 87.50 173 MET A N 1
ATOM 1261 C CA . MET A 1 173 ? -11.868 5.666 6.132 1.00 87.50 173 MET A CA 1
ATOM 1262 C C . MET A 1 173 ? -11.907 7.150 5.775 1.00 87.50 173 MET A C 1
ATOM 1264 O O . MET A 1 173 ? -12.176 7.491 4.628 1.00 87.50 173 MET A O 1
ATOM 1268 N N . ASP A 1 174 ? -11.618 8.019 6.740 1.00 84.12 174 ASP A N 1
ATOM 1269 C CA . ASP A 1 174 ? -11.647 9.472 6.564 1.00 84.12 174 ASP A CA 1
ATOM 1270 C C . ASP A 1 174 ? -10.302 10.094 6.951 1.00 84.12 174 ASP A C 1
ATOM 1272 O O . ASP A 1 174 ? -9.685 9.724 7.952 1.00 84.12 174 ASP A O 1
ATOM 1276 N N . MET A 1 175 ? -9.855 11.069 6.156 1.00 79.81 175 MET A N 1
ATOM 1277 C CA . MET A 1 175 ? -8.702 11.906 6.487 1.00 79.81 175 MET A CA 1
ATOM 1278 C C . MET A 1 175 ? -9.180 13.047 7.386 1.00 79.81 175 MET A C 1
ATOM 1280 O O . MET A 1 175 ? -9.881 13.958 6.939 1.00 79.81 175 MET A O 1
ATOM 1284 N N . VAL A 1 176 ? -8.809 12.999 8.660 1.00 70.31 176 VAL A N 1
ATOM 1285 C CA . VAL A 1 176 ? -9.064 14.076 9.613 1.00 70.31 176 VAL A CA 1
ATOM 1286 C C . VAL A 1 176 ? -7.990 15.130 9.374 1.00 70.31 176 VAL A C 1
ATOM 1288 O O . VAL A 1 176 ? -6.844 14.979 9.791 1.00 70.31 176 VAL A O 1
ATOM 1291 N N . GLY A 1 177 ? -8.343 16.179 8.630 1.00 52.09 177 GLY A N 1
ATOM 1292 C CA . GLY A 1 177 ? -7.429 17.288 8.377 1.00 52.09 177 GLY A CA 1
ATOM 1293 C C . GLY A 1 177 ? -6.920 17.872 9.694 1.00 52.09 177 GLY A C 1
ATOM 1294 O O . GLY A 1 177 ? -7.720 18.211 10.568 1.00 52.09 177 GLY A O 1
ATOM 1295 N N . ALA A 1 178 ? -5.599 17.994 9.830 1.00 41.47 178 ALA A N 1
ATOM 1296 C CA . ALA A 1 178 ? -5.006 18.826 10.864 1.00 41.47 178 ALA A CA 1
ATOM 1297 C C . ALA A 1 178 ? -5.438 20.275 10.593 1.00 41.47 178 ALA A C 1
ATOM 1299 O O . ALA A 1 178 ? -5.044 20.873 9.591 1.00 41.47 178 ALA A O 1
ATOM 1300 N N . SER A 1 179 ? -6.329 20.789 11.440 1.00 34.78 179 SER A N 1
ATOM 1301 C CA . SER A 1 179 ? -6.678 22.211 11.508 1.00 34.78 179 SER A CA 1
ATOM 1302 C C . SER A 1 179 ? -5.507 23.037 12.015 1.00 34.78 179 SER A C 1
ATOM 1304 O O . SER A 1 179 ? -4.946 22.611 13.053 1.00 34.78 179 SER A O 1
#

Foldseek 3Di:
DDVVVVVVVVVVVVVVVVVVVVVVVVVVQVVVCVVVVNDGPPPPPPPPPPPPPCCPVVLLVVLCVLPPAFKEWEAEPVDPLRVVLLVQLLQWQKDWPGAAEYEYCAADDPSSVNSCVRNVHHYHHNCVVVCVSSVCPPPGKMWHQAPVSQIFIDRGSHPVVSCVRNVSNVIHMDTPDDD